Protein AF-A0A2N2F3F1-F1 (afdb_monomer_lite)

Sequence (147 aa):
MDKEDNILNNPNKFVLVVGKEEILEAYSELFDVVNVDILPFYIEKLHDNTVRAHRLVITPSGIVAIASEDKDVIWEMNFETEEGIHLLEESNRLSAQTESRDIHDLIPVIETEQQTYYLRLLPYFDQRASAVLIDILDQKYAAYNLE

pLDDT: mean 84.29, std 16.0, range [40.09, 98.12]

Secondary structure (DSSP, 8-state):
--TT--GGG-GGGG-----HHHHHHHHGGGEEEEEETTEEEEEEPP-TT--TT-EEEE-SS-EEEEEESSHHHHHH--TTSHHHHHHHHHHHHHHHTGGG--TT--S-EEE-SS-EEEEEEE-TT-HHHHHHHHHHHHHHHHHHTT-

Organism: NCBI:txid2013761

Foldseek 3Di:
DDPPPDCVVCVVVVQQQADPVRCCVVQVVQWDWDDDPNWIKTWGADDPLDPLQFTWIQGPFFIKTKGWPPSVCSNVDDLVDPVNVVVRVVLNVVSNVVVDDDPVCQWDWDDDPVTIMTIHTQGGRDRVSSVVVVVVSVVVVVSRVVD

Radius of gyration: 16.54 Å; chains: 1; bounding box: 41×34×51 Å

Structure (mmCIF, N/CA/C/O backbone):
data_AF-A0A2N2F3F1-F1
#
_entry.id   AF-A0A2N2F3F1-F1
#
loop_
_atom_site.group_PDB
_atom_site.id
_atom_site.type_symbol
_atom_site.label_atom_id
_atom_site.label_alt_id
_atom_site.label_comp_id
_atom_site.label_asym_id
_atom_site.label_entity_id
_atom_site.label_seq_id
_atom_site.pdbx_PDB_ins_code
_atom_site.Cartn_x
_atom_site.Cartn_y
_atom_site.Cartn_z
_atom_site.occupancy
_atom_site.B_iso_or_equiv
_atom_site.auth_seq_id
_atom_site.auth_comp_id
_atom_site.auth_asym_id
_atom_site.auth_atom_id
_atom_site.pdbx_PDB_model_num
ATOM 1 N N . MET A 1 1 ? 15.518 -5.563 -35.583 1.00 43.97 1 MET A N 1
ATOM 2 C CA . MET A 1 1 ? 15.661 -6.150 -34.236 1.00 43.97 1 MET A CA 1
ATOM 3 C C . MET A 1 1 ? 17.152 -6.256 -33.993 1.00 43.97 1 MET A C 1
ATOM 5 O O . MET A 1 1 ? 17.776 -7.203 -34.461 1.00 43.97 1 MET A O 1
ATOM 9 N N . ASP A 1 2 ? 17.726 -5.193 -33.433 1.00 40.09 2 ASP A N 1
ATOM 10 C CA . ASP A 1 2 ? 19.171 -5.077 -33.257 1.00 40.09 2 ASP A CA 1
ATOM 11 C C . ASP A 1 2 ? 19.647 -5.990 -32.130 1.00 40.09 2 ASP A C 1
ATOM 13 O O . ASP A 1 2 ? 19.040 -6.089 -31.065 1.00 40.09 2 ASP A O 1
ATOM 17 N N . LYS A 1 3 ? 20.728 -6.711 -32.418 1.00 46.41 3 LYS A N 1
ATOM 18 C CA . LYS A 1 3 ? 21.323 -7.772 -31.599 1.00 46.41 3 LYS A CA 1
ATOM 19 C C . LYS A 1 3 ? 22.211 -7.234 -30.463 1.00 46.41 3 LYS A C 1
ATOM 21 O O . LYS A 1 3 ? 23.213 -7.867 -30.147 1.00 46.41 3 LYS A O 1
ATOM 26 N N . GLU A 1 4 ? 21.875 -6.099 -29.850 1.00 42.72 4 GLU A N 1
ATOM 27 C CA . GLU A 1 4 ? 22.735 -5.490 -28.815 1.00 42.72 4 GLU A CA 1
ATOM 28 C C . GLU A 1 4 ? 22.101 -5.286 -27.433 1.00 42.72 4 GLU A C 1
ATOM 30 O O . GLU A 1 4 ? 22.827 -4.975 -26.494 1.00 42.72 4 GLU A O 1
ATOM 35 N N . ASP A 1 5 ? 20.821 -5.602 -27.232 1.00 43.28 5 ASP A N 1
ATOM 36 C CA . ASP A 1 5 ? 20.215 -5.625 -25.889 1.00 43.28 5 ASP A CA 1
ATOM 37 C C . ASP A 1 5 ? 20.210 -7.050 -25.309 1.00 43.28 5 ASP A C 1
ATOM 39 O O . ASP A 1 5 ? 19.173 -7.673 -25.086 1.00 43.28 5 ASP A O 1
ATOM 43 N N . ASN A 1 6 ? 21.404 -7.611 -25.103 1.00 50.81 6 ASN A N 1
ATOM 44 C CA . ASN A 1 6 ? 21.563 -8.907 -24.443 1.00 50.81 6 ASN A CA 1
ATOM 45 C C . ASN A 1 6 ? 21.737 -8.691 -22.929 1.00 50.81 6 ASN A C 1
ATOM 47 O O . ASN A 1 6 ? 22.560 -7.874 -22.523 1.00 50.81 6 ASN A O 1
ATOM 51 N N . ILE A 1 7 ? 21.007 -9.444 -22.097 1.00 51.03 7 ILE A N 1
ATOM 52 C CA . ILE A 1 7 ? 20.988 -9.337 -20.615 1.00 51.03 7 ILE A CA 1
ATOM 53 C C . ILE A 1 7 ? 22.400 -9.363 -19.999 1.00 51.03 7 ILE A C 1
ATOM 55 O O . ILE A 1 7 ? 22.663 -8.738 -18.974 1.00 51.03 7 ILE A O 1
ATOM 59 N N . LEU A 1 8 ? 23.338 -10.029 -20.674 1.00 52.78 8 LEU A N 1
ATOM 60 C CA . LEU A 1 8 ? 24.747 -10.131 -20.292 1.00 52.78 8 LEU A CA 1
ATOM 61 C C . LEU A 1 8 ? 25.525 -8.805 -20.376 1.00 52.78 8 LEU A C 1
ATOM 63 O O . LEU A 1 8 ? 26.527 -8.656 -19.684 1.00 52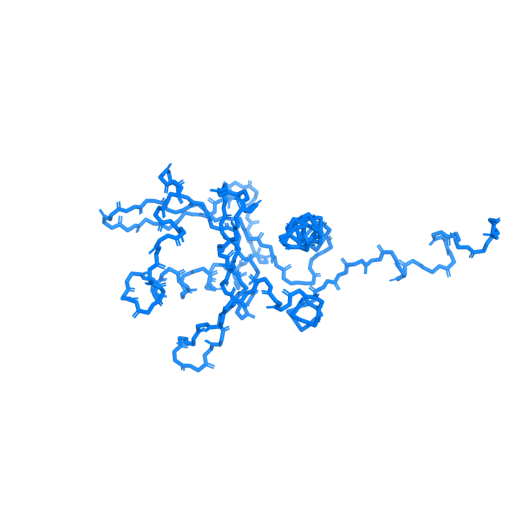.78 8 LEU A O 1
ATOM 67 N N . ASN A 1 9 ? 25.084 -7.852 -21.202 1.00 51.31 9 ASN A N 1
ATOM 68 C CA . ASN A 1 9 ? 25.820 -6.614 -21.476 1.00 51.31 9 ASN A CA 1
ATOM 69 C C . ASN A 1 9 ? 25.423 -5.454 -20.556 1.00 51.31 9 ASN A C 1
ATOM 71 O O . ASN A 1 9 ? 26.147 -4.464 -20.481 1.00 51.31 9 ASN A O 1
ATOM 75 N N . ASN A 1 10 ? 24.283 -5.552 -19.867 1.00 42.12 10 ASN A N 1
ATOM 76 C CA . ASN A 1 10 ? 23.843 -4.521 -18.933 1.00 42.12 10 ASN A CA 1
ATOM 77 C C . ASN A 1 10 ? 22.928 -5.117 -17.848 1.00 42.12 10 ASN A C 1
ATOM 79 O O . ASN A 1 10 ? 21.722 -4.871 -17.863 1.00 42.12 10 ASN A O 1
ATOM 83 N N . PRO A 1 11 ? 23.467 -5.926 -16.917 1.00 48.97 11 PRO A N 1
ATOM 84 C CA . PRO A 1 11 ? 22.656 -6.615 -15.910 1.00 48.97 11 PRO A CA 1
ATOM 85 C C . PRO A 1 11 ? 21.832 -5.640 -15.053 1.00 48.97 11 PRO A C 1
ATOM 87 O O . PRO A 1 11 ? 20.709 -5.960 -14.683 1.00 48.97 11 PRO A O 1
ATOM 90 N N . ASN A 1 12 ? 22.322 -4.412 -14.841 1.00 46.97 12 ASN A N 1
ATOM 91 C CA . ASN A 1 12 ? 21.617 -3.361 -14.100 1.00 46.97 12 ASN A CA 1
ATOM 92 C C . ASN A 1 12 ? 20.401 -2.782 -14.848 1.00 46.97 12 ASN A C 1
ATOM 94 O O . ASN A 1 12 ? 19.518 -2.226 -14.209 1.00 46.97 12 ASN A O 1
ATOM 98 N N . LYS A 1 13 ? 20.309 -2.942 -16.178 1.00 44.12 13 LYS A N 1
ATOM 99 C CA . LYS A 1 13 ? 19.124 -2.557 -16.973 1.00 44.12 13 LYS A CA 1
ATOM 100 C C . LYS A 1 13 ? 17.922 -3.481 -16.703 1.00 44.12 13 LYS A C 1
ATOM 102 O O . LYS A 1 13 ? 16.801 -3.131 -17.044 1.00 44.12 13 LYS A O 1
ATOM 107 N N . PHE A 1 14 ? 18.153 -4.649 -16.093 1.00 49.91 14 PHE A N 1
ATOM 108 C CA . PHE A 1 14 ? 17.137 -5.677 -15.823 1.00 49.91 14 PHE A CA 1
ATOM 109 C C . PHE A 1 14 ? 16.878 -5.905 -14.326 1.00 49.91 14 PHE A C 1
ATOM 111 O O . PHE A 1 14 ? 16.084 -6.771 -13.962 1.00 49.91 14 PHE A O 1
ATOM 118 N N . VAL A 1 15 ? 17.537 -5.144 -13.449 1.00 54.09 15 VAL A N 1
ATOM 119 C CA . VAL A 1 15 ? 17.302 -5.174 -12.003 1.00 54.09 15 VAL A CA 1
ATOM 120 C C . VAL A 1 15 ? 16.397 -3.989 -11.666 1.00 54.09 15 VAL A C 1
ATOM 122 O O . VAL A 1 15 ? 16.869 -2.914 -11.313 1.00 54.09 15 VAL A O 1
ATOM 125 N N . LEU A 1 16 ? 15.083 -4.182 -11.829 1.00 66.19 16 LEU A N 1
ATOM 126 C CA . LEU A 1 16 ? 14.069 -3.261 -11.309 1.00 66.19 16 LEU A CA 1
ATOM 127 C C . LEU A 1 16 ? 14.032 -3.436 -9.793 1.00 66.19 16 LEU A C 1
ATOM 129 O O . LEU A 1 16 ? 13.338 -4.296 -9.267 1.00 66.19 16 LEU A O 1
ATOM 133 N N . VAL A 1 17 ? 14.880 -2.680 -9.112 1.00 73.62 17 VAL A N 1
ATOM 134 C CA . VAL A 1 17 ? 14.894 -2.530 -7.662 1.00 73.62 17 VAL A CA 1
ATOM 135 C C . VAL A 1 17 ? 14.432 -1.104 -7.423 1.00 73.62 17 VAL A C 1
ATOM 137 O O . VAL A 1 17 ? 15.154 -0.171 -7.763 1.00 73.62 17 VAL A O 1
ATOM 140 N N . VAL A 1 18 ? 13.201 -0.944 -6.939 1.00 80.75 18 VAL A N 1
ATOM 141 C CA . VAL A 1 18 ? 12.541 0.366 -6.873 1.00 80.75 18 VAL A CA 1
ATOM 142 C C . VAL A 1 18 ? 12.388 0.844 -5.435 1.00 80.75 18 VAL A C 1
ATOM 144 O O . VAL A 1 18 ? 12.061 0.069 -4.528 1.00 80.75 18 VAL A O 1
ATOM 147 N N . GLY A 1 19 ? 12.661 2.129 -5.237 1.00 89.31 19 GLY A N 1
ATOM 148 C CA . GLY A 1 19 ? 12.333 2.863 -4.031 1.00 89.31 19 GLY A CA 1
ATOM 149 C C . GLY A 1 19 ? 10.997 3.578 -4.175 1.00 89.31 19 GLY A C 1
ATOM 150 O O . GLY A 1 19 ? 10.328 3.532 -5.210 1.00 89.31 19 GLY A O 1
ATOM 151 N N . LYS A 1 20 ? 10.595 4.242 -3.095 1.00 93.88 20 LYS A N 1
ATOM 152 C CA . LYS A 1 20 ? 9.349 5.006 -3.026 1.00 93.88 20 LYS A CA 1
ATOM 153 C C . LYS A 1 20 ? 9.313 6.113 -4.076 1.00 93.88 20 LYS A C 1
ATOM 155 O O . LYS A 1 20 ? 8.291 6.314 -4.723 1.00 93.88 20 LYS A O 1
ATOM 160 N N . GLU A 1 21 ? 10.414 6.841 -4.216 1.00 93.44 21 GLU A N 1
ATOM 161 C CA . GLU A 1 21 ? 10.527 7.993 -5.101 1.00 93.44 21 GLU A CA 1
ATOM 162 C C . GLU A 1 21 ? 10.326 7.588 -6.567 1.00 93.44 21 GLU A C 1
ATOM 164 O O . GLU A 1 21 ? 9.523 8.218 -7.251 1.00 93.44 21 GLU A O 1
ATOM 169 N N . GLU A 1 22 ? 10.954 6.496 -7.020 1.00 92.19 22 GLU A N 1
ATOM 170 C CA . GLU A 1 22 ? 10.789 5.990 -8.389 1.00 92.19 22 GLU A CA 1
ATOM 171 C C . GLU A 1 22 ? 9.351 5.529 -8.668 1.00 92.19 22 GLU A C 1
ATOM 173 O O . GLU A 1 22 ? 8.820 5.734 -9.760 1.00 92.19 22 GLU A O 1
ATOM 178 N N . ILE A 1 23 ? 8.691 4.928 -7.675 1.00 93.38 23 ILE A N 1
ATOM 179 C CA . ILE A 1 23 ? 7.298 4.479 -7.800 1.00 93.38 23 ILE A CA 1
ATOM 180 C C . ILE A 1 23 ? 6.357 5.674 -7.926 1.00 93.38 23 ILE A C 1
ATOM 182 O O . ILE A 1 23 ? 5.469 5.675 -8.775 1.00 93.38 23 ILE A O 1
ATOM 186 N N . LEU A 1 24 ? 6.539 6.699 -7.095 1.00 95.12 24 LEU A N 1
ATOM 187 C CA . LEU A 1 24 ? 5.694 7.890 -7.134 1.00 95.12 24 LEU A CA 1
ATOM 188 C C . LEU A 1 24 ? 5.936 8.718 -8.400 1.00 95.12 24 LEU A C 1
ATOM 190 O O . LEU A 1 24 ? 4.988 9.285 -8.940 1.00 95.12 24 LEU A O 1
ATOM 194 N N . GLU A 1 25 ? 7.168 8.757 -8.909 1.00 93.62 25 GLU A N 1
ATOM 195 C CA . GLU A 1 25 ? 7.465 9.403 -10.191 1.00 93.62 25 GLU A CA 1
ATOM 196 C C . GLU A 1 25 ? 6.680 8.759 -11.344 1.00 93.62 25 GLU A C 1
ATOM 198 O O . GLU A 1 25 ? 6.127 9.475 -12.177 1.00 93.62 25 GLU A O 1
ATOM 203 N N . ALA A 1 26 ? 6.574 7.427 -11.364 1.00 91.94 26 ALA A N 1
ATOM 204 C CA . ALA A 1 26 ? 5.914 6.696 -12.444 1.00 91.94 26 ALA A CA 1
ATOM 205 C C . ALA A 1 26 ? 4.393 6.516 -12.263 1.00 91.94 26 ALA A C 1
ATOM 207 O O . ALA A 1 26 ? 3.670 6.487 -13.255 1.00 91.94 26 ALA A O 1
ATOM 208 N N . TYR A 1 27 ? 3.900 6.391 -11.026 1.00 94.81 27 TYR A N 1
ATOM 209 C CA . TYR A 1 27 ? 2.531 5.931 -10.745 1.00 94.81 27 TYR A CA 1
ATOM 210 C C . TYR A 1 27 ? 1.748 6.822 -9.768 1.00 94.81 27 TYR A C 1
ATOM 212 O O . TYR A 1 27 ? 0.704 6.400 -9.271 1.00 94.81 27 TYR A O 1
ATOM 220 N N . SER A 1 28 ? 2.214 8.040 -9.465 1.00 95.00 28 SER A N 1
ATOM 221 C CA . SER A 1 28 ? 1.560 8.939 -8.487 1.00 95.00 28 SER A CA 1
ATOM 222 C C . SER A 1 28 ? 0.067 9.171 -8.731 1.00 95.00 28 SER A C 1
ATOM 224 O O . SER A 1 28 ? -0.677 9.342 -7.770 1.00 95.00 28 SER A O 1
ATOM 226 N N . GLU A 1 29 ? -0.397 9.140 -9.981 1.00 94.62 29 GLU A N 1
ATOM 227 C CA . GLU A 1 29 ? -1.811 9.342 -10.328 1.00 94.62 29 GLU A CA 1
ATOM 228 C C . GLU A 1 29 ? -2.744 8.289 -9.710 1.00 94.62 29 GLU A C 1
ATOM 230 O O . GLU A 1 29 ? -3.906 8.593 -9.438 1.00 94.62 29 GLU A O 1
ATOM 235 N N . LEU A 1 30 ? -2.227 7.092 -9.412 1.00 95.38 30 LEU A N 1
ATOM 236 C CA . LEU A 1 30 ? -2.978 6.007 -8.775 1.00 95.38 30 LEU A CA 1
ATOM 237 C C . LEU A 1 30 ? -3.201 6.215 -7.275 1.00 95.38 30 LEU A C 1
ATOM 239 O O . LEU A 1 30 ? -3.9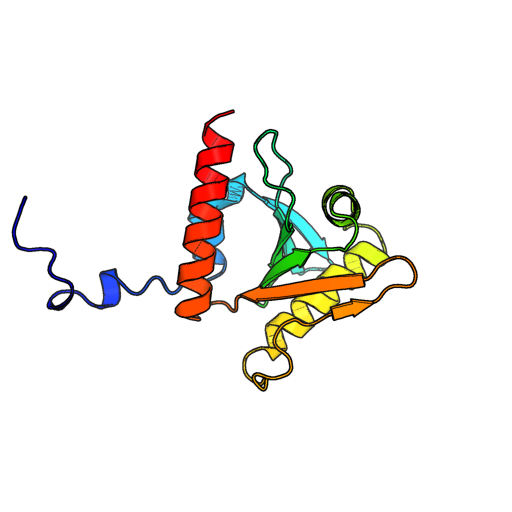08 5.416 -6.662 1.00 95.38 30 LEU A O 1
ATOM 243 N N . PHE A 1 31 ? -2.591 7.235 -6.661 1.00 96.94 31 PHE A N 1
ATOM 244 C CA . PHE A 1 31 ? -2.580 7.380 -5.209 1.00 96.94 31 PHE A CA 1
ATOM 245 C C . PHE A 1 31 ? -3.016 8.765 -4.732 1.00 96.94 31 PHE A C 1
ATOM 247 O O . PHE A 1 31 ? -2.642 9.794 -5.296 1.00 96.94 31 PHE A O 1
ATOM 254 N N . ASP A 1 32 ? -3.810 8.791 -3.665 1.00 96.62 32 ASP A N 1
ATOM 255 C CA . ASP A 1 32 ? -4.079 9.990 -2.872 1.00 96.62 32 ASP A CA 1
ATOM 256 C C . ASP A 1 32 ? -3.139 10.037 -1.666 1.00 96.62 32 ASP A C 1
ATOM 258 O O . ASP A 1 32 ? -2.725 9.004 -1.143 1.00 96.62 32 ASP A O 1
ATOM 262 N N . VAL A 1 33 ? -2.793 11.241 -1.213 1.00 97.19 33 VAL A N 1
ATOM 263 C CA . VAL A 1 33 ? -1.873 11.427 -0.085 1.00 97.19 33 VAL A CA 1
ATOM 264 C C . VAL A 1 33 ? -2.657 11.644 1.201 1.00 97.19 33 VAL A C 1
ATOM 266 O O . VAL A 1 33 ? -3.474 12.559 1.280 1.00 97.19 33 VAL A O 1
ATOM 269 N N . VAL A 1 34 ? -2.340 10.859 2.227 1.00 97.06 34 VAL A N 1
ATOM 270 C CA . VAL A 1 34 ? -2.802 11.046 3.607 1.00 97.06 34 VAL A CA 1
ATOM 271 C C . VAL A 1 34 ? -1.581 11.293 4.485 1.00 97.06 34 VAL A C 1
ATOM 273 O O . VAL A 1 34 ? -0.606 10.547 4.424 1.00 97.06 34 VAL A O 1
ATOM 276 N N . ASN A 1 35 ? -1.612 12.348 5.297 1.00 95.81 35 ASN A N 1
ATOM 277 C CA . ASN A 1 35 ? -0.531 12.641 6.236 1.00 95.81 35 ASN A CA 1
ATOM 278 C C . ASN A 1 35 ? -0.943 12.197 7.637 1.00 95.81 35 ASN A C 1
ATOM 280 O O . ASN A 1 35 ? -1.925 12.705 8.175 1.00 95.81 35 ASN A O 1
ATOM 284 N N . VAL A 1 36 ? -0.167 11.290 8.225 1.00 93.81 36 VAL A N 1
ATOM 285 C CA . VAL A 1 36 ? -0.268 10.935 9.645 1.00 93.81 36 VAL A CA 1
ATOM 286 C C . VAL A 1 36 ? 0.904 11.608 10.349 1.00 93.81 36 VAL A C 1
ATOM 288 O O . VAL A 1 36 ? 2.066 11.340 10.033 1.00 93.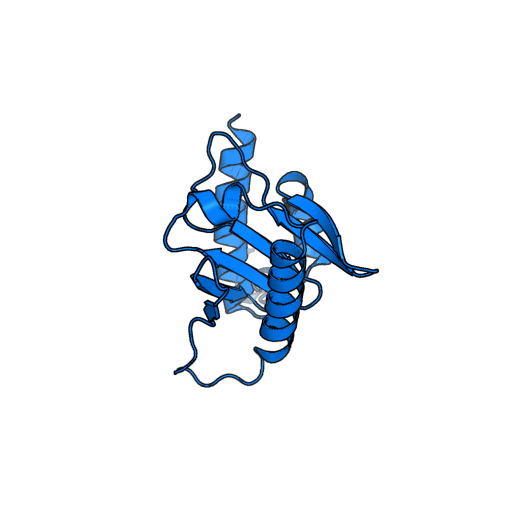81 36 VAL A O 1
ATOM 291 N N . ASP A 1 37 ? 0.599 12.550 11.240 1.00 89.75 37 ASP A N 1
ATOM 292 C CA . ASP A 1 37 ? 1.548 13.519 11.795 1.00 89.75 37 ASP A CA 1
ATOM 293 C C . ASP A 1 37 ? 2.337 14.274 10.707 1.00 89.75 37 ASP A C 1
ATOM 295 O O . ASP A 1 37 ? 1.839 15.221 10.098 1.00 89.75 37 ASP A O 1
ATOM 299 N N . ILE A 1 38 ? 3.586 13.862 10.465 1.00 89.12 38 ILE A N 1
ATOM 300 C CA . ILE A 1 38 ? 4.502 14.439 9.467 1.00 89.12 38 ILE A CA 1
ATOM 301 C C . ILE A 1 38 ? 4.886 13.440 8.370 1.00 89.12 38 ILE A C 1
ATOM 303 O O . ILE A 1 38 ? 5.707 13.757 7.507 1.00 89.12 38 ILE A O 1
ATOM 307 N N . LEU A 1 39 ? 4.357 12.217 8.433 1.00 94.69 39 LEU A N 1
ATOM 308 C CA . LEU A 1 39 ? 4.710 11.136 7.526 1.00 94.69 39 LEU A CA 1
ATOM 309 C C . LEU A 1 39 ? 3.638 10.999 6.437 1.00 94.69 39 LEU A C 1
ATOM 311 O O . LEU A 1 39 ? 2.472 10.760 6.760 1.00 94.69 39 LEU A O 1
ATOM 315 N N . PRO A 1 40 ? 4.013 11.125 5.151 1.00 96.62 40 PRO A N 1
ATOM 316 C CA . PRO A 1 40 ? 3.081 10.924 4.056 1.00 96.62 40 PRO A CA 1
ATOM 317 C C . PRO A 1 40 ? 2.888 9.432 3.776 1.00 96.62 40 PRO A C 1
ATOM 319 O O . PRO A 1 40 ? 3.854 8.671 3.655 1.00 96.62 40 PRO A O 1
ATOM 322 N N . PHE A 1 41 ? 1.629 9.054 3.606 1.00 98.12 41 PHE A N 1
ATOM 323 C CA . PHE A 1 41 ? 1.171 7.766 3.107 1.00 98.12 41 PHE A CA 1
ATOM 324 C C . PHE A 1 41 ? 0.453 7.989 1.781 1.00 98.12 41 PHE A C 1
ATOM 326 O O . PHE A 1 41 ? -0.286 8.963 1.637 1.00 98.12 41 PHE A O 1
ATOM 333 N N . TYR A 1 42 ? 0.655 7.091 0.818 1.00 98.06 42 TYR A N 1
ATOM 334 C CA . TYR A 1 42 ? -0.003 7.179 -0.485 1.00 98.06 42 TYR A CA 1
ATOM 335 C C . TYR A 1 42 ? -0.955 6.001 -0.638 1.00 98.06 42 TYR A C 1
ATOM 337 O O . TYR A 1 42 ? -0.534 4.843 -0.651 1.00 98.06 42 TYR A O 1
ATOM 345 N N . ILE A 1 43 ? -2.244 6.306 -0.690 1.00 97.44 43 ILE A N 1
ATOM 346 C CA . ILE A 1 43 ? -3.341 5.349 -0.638 1.00 97.44 43 ILE A CA 1
ATOM 347 C C . ILE A 1 43 ? -3.900 5.177 -2.040 1.00 97.44 43 ILE A C 1
ATOM 349 O O . ILE A 1 43 ? -4.249 6.161 -2.686 1.00 97.44 43 ILE A O 1
ATOM 353 N N . GLU A 1 44 ? -4.013 3.937 -2.505 1.00 96.56 44 GLU A N 1
ATOM 354 C CA . GLU A 1 44 ? -4.563 3.656 -3.828 1.00 96.56 44 GLU A CA 1
ATOM 355 C C . GLU A 1 44 ? -5.981 4.230 -3.978 1.00 96.56 44 GLU A C 1
ATOM 357 O O . GLU A 1 44 ? -6.835 4.075 -3.092 1.00 96.56 44 GLU A O 1
ATOM 362 N N . LYS A 1 45 ? -6.228 4.886 -5.112 1.00 93.88 45 LYS A N 1
ATOM 363 C CA . LYS A 1 45 ? -7.528 5.439 -5.484 1.00 93.88 45 LYS A CA 1
ATOM 364 C C . LYS A 1 45 ? -8.447 4.353 -6.021 1.00 93.88 45 LYS A C 1
ATOM 366 O O . LYS A 1 45 ? -8.023 3.364 -6.618 1.00 93.88 45 LYS A O 1
ATOM 371 N N . LEU A 1 46 ? -9.740 4.550 -5.802 1.00 90.31 46 LEU A N 1
ATOM 372 C CA . LEU A 1 46 ? -10.762 3.696 -6.381 1.00 90.31 46 LEU A CA 1
ATOM 373 C C . LEU A 1 46 ? -11.134 4.220 -7.773 1.00 90.31 46 LEU A C 1
ATOM 375 O O . LEU A 1 46 ? -11.547 5.369 -7.905 1.00 90.31 46 LEU A O 1
ATOM 379 N N . HIS A 1 47 ? -11.021 3.350 -8.770 1.00 86.12 47 HIS A N 1
ATOM 380 C CA . HIS A 1 47 ? -11.350 3.594 -10.171 1.00 86.12 47 HIS A CA 1
ATOM 381 C C . HIS A 1 47 ? -12.418 2.585 -10.634 1.00 86.12 47 HIS A C 1
ATOM 383 O O . HIS A 1 47 ? -12.637 1.555 -9.978 1.00 86.12 47 HIS A O 1
ATOM 389 N N . ASP A 1 48 ? -13.102 2.858 -11.744 1.00 82.31 48 ASP A N 1
ATOM 390 C CA . ASP A 1 48 ? -14.194 2.018 -12.259 1.00 82.31 48 ASP A CA 1
ATOM 391 C C . ASP A 1 48 ? -13.686 0.618 -12.638 1.00 82.31 48 ASP A C 1
ATOM 393 O O . ASP A 1 48 ? -14.365 -0.387 -12.407 1.00 82.31 48 ASP A O 1
ATOM 397 N N . ASN A 1 49 ? -12.449 0.538 -13.138 1.00 81.69 49 ASN A N 1
ATOM 398 C CA . ASN A 1 49 ? -11.797 -0.720 -13.516 1.00 81.69 49 ASN A CA 1
ATOM 399 C C . ASN A 1 49 ? -10.941 -1.349 -12.396 1.00 81.69 49 ASN A C 1
ATOM 401 O O . ASN A 1 49 ? -10.204 -2.310 -12.639 1.00 81.69 49 ASN A O 1
ATOM 405 N N . THR A 1 50 ? -11.018 -0.845 -11.160 1.00 81.06 50 THR A N 1
ATOM 406 C CA . THR A 1 50 ? -10.205 -1.354 -10.047 1.00 81.06 50 THR A CA 1
ATOM 407 C C . THR A 1 50 ? -10.619 -2.766 -9.625 1.00 81.06 50 THR A C 1
ATOM 409 O O . THR A 1 50 ? -11.736 -3.014 -9.161 1.00 81.06 50 THR A O 1
ATOM 412 N N . VAL A 1 51 ? -9.668 -3.704 -9.662 1.00 81.81 51 VAL A N 1
ATOM 413 C CA . VAL A 1 51 ? -9.827 -5.022 -9.031 1.00 81.81 51 VAL A CA 1
ATOM 414 C C . VAL A 1 51 ? -9.705 -4.877 -7.512 1.00 81.81 51 VAL A C 1
ATOM 416 O O . VAL A 1 51 ? -8.610 -4.758 -6.966 1.00 81.81 51 VAL A O 1
ATOM 419 N N . ARG A 1 52 ? -10.844 -4.939 -6.817 1.00 84.56 52 ARG A N 1
ATOM 420 C CA . ARG A 1 52 ? -10.967 -4.702 -5.366 1.00 84.56 52 ARG A CA 1
ATOM 421 C C . ARG A 1 52 ? -10.485 -5.848 -4.461 1.00 84.56 52 ARG A C 1
ATOM 423 O O . ARG A 1 52 ? -11.034 -6.045 -3.386 1.00 84.56 52 ARG A O 1
ATOM 430 N N . ALA A 1 53 ? -9.492 -6.632 -4.876 1.00 86.00 53 ALA A N 1
ATOM 431 C CA . ALA A 1 53 ? -8.996 -7.758 -4.070 1.00 86.00 53 ALA A CA 1
ATOM 432 C C . ALA A 1 53 ? -8.130 -7.309 -2.878 1.00 86.00 53 ALA A C 1
ATOM 434 O O . ALA A 1 53 ? -8.106 -7.963 -1.842 1.00 86.00 53 ALA A O 1
ATOM 435 N N . HIS A 1 54 ? -7.399 -6.212 -3.049 1.00 92.69 54 HIS A N 1
ATOM 436 C CA . HIS A 1 54 ? -6.569 -5.572 -2.036 1.00 92.69 54 HIS A CA 1
ATOM 437 C C . HIS A 1 54 ? -6.375 -4.111 -2.434 1.00 92.69 54 HIS A C 1
ATOM 439 O O . HIS A 1 54 ? -6.437 -3.793 -3.624 1.00 92.69 54 HIS A O 1
ATOM 445 N N . ARG A 1 55 ? -6.085 -3.257 -1.457 1.00 95.19 55 ARG A N 1
ATOM 446 C CA . ARG A 1 55 ? -5.737 -1.853 -1.670 1.00 95.19 55 ARG A CA 1
ATOM 447 C C . ARG A 1 55 ? -4.256 -1.648 -1.382 1.00 95.19 55 ARG A C 1
ATOM 449 O O . ARG A 1 55 ? -3.765 -2.103 -0.346 1.00 95.19 55 ARG A O 1
ATOM 456 N N . LEU A 1 56 ? -3.535 -1.012 -2.301 1.00 96.50 56 LEU A N 1
ATOM 457 C CA . LEU A 1 56 ? -2.133 -0.667 -2.085 1.00 96.50 56 LEU A CA 1
ATOM 458 C C . LEU A 1 56 ? -2.002 0.576 -1.202 1.00 96.50 56 LEU A C 1
ATOM 460 O O . LEU A 1 56 ? -2.696 1.577 -1.386 1.00 96.50 56 LEU A O 1
ATOM 464 N N . VAL A 1 57 ? -1.060 0.506 -0.268 1.00 97.50 57 VAL A N 1
ATOM 465 C CA . VAL A 1 57 ? -0.622 1.615 0.574 1.00 97.50 57 VAL A CA 1
ATOM 466 C C . VAL A 1 57 ? 0.894 1.717 0.481 1.00 97.50 57 VAL A C 1
ATOM 468 O O . VAL A 1 57 ? 1.617 0.788 0.841 1.00 97.50 57 VAL A O 1
ATOM 471 N N . ILE A 1 58 ? 1.380 2.862 0.015 1.00 97.50 58 ILE A N 1
ATOM 472 C CA . ILE A 1 58 ? 2.796 3.219 0.043 1.00 97.50 58 ILE A CA 1
ATOM 473 C C . ILE A 1 58 ? 3.068 3.892 1.385 1.00 97.50 58 ILE A C 1
ATOM 475 O O . ILE A 1 58 ? 2.647 5.028 1.620 1.00 97.50 58 ILE A O 1
ATOM 479 N N . THR A 1 59 ? 3.759 3.184 2.276 1.00 96.94 59 THR A N 1
ATOM 480 C CA . THR A 1 59 ? 4.187 3.708 3.575 1.00 96.94 59 THR A CA 1
ATOM 481 C C . THR A 1 59 ? 5.603 4.291 3.474 1.00 96.94 59 THR A C 1
ATOM 483 O O . THR A 1 59 ? 6.334 4.027 2.510 1.00 96.94 59 THR A O 1
ATOM 486 N N . PRO A 1 60 ? 6.056 5.057 4.480 1.00 95.88 60 PRO A N 1
ATOM 487 C CA . PRO A 1 60 ? 7.449 5.492 4.560 1.00 95.88 60 PRO A CA 1
ATOM 488 C C . PRO A 1 60 ? 8.485 4.357 4.504 1.00 95.88 60 PRO A C 1
ATOM 490 O O . PRO A 1 60 ? 9.568 4.563 3.962 1.00 95.88 60 PRO A O 1
ATOM 493 N N . SER A 1 61 ? 8.169 3.183 5.057 1.00 93.81 61 SER A N 1
ATOM 494 C CA . SER A 1 61 ? 9.102 2.057 5.218 1.00 93.81 61 SER A CA 1
ATOM 495 C C . SER A 1 61 ? 8.917 0.906 4.226 1.00 93.81 61 SER A C 1
ATOM 497 O O . SER A 1 61 ? 9.770 0.025 4.163 1.00 93.81 61 SER A O 1
ATOM 499 N N . GLY A 1 62 ? 7.835 0.883 3.456 1.00 92.69 62 GLY A N 1
ATOM 500 C CA . GLY A 1 62 ? 7.603 -0.134 2.436 1.00 92.69 62 GLY A CA 1
ATOM 501 C C . GLY A 1 62 ? 6.231 0.016 1.805 1.00 92.69 62 GLY A C 1
ATOM 502 O O . GLY A 1 62 ? 5.490 0.949 2.105 1.00 92.69 62 GLY A O 1
ATOM 503 N N . ILE A 1 63 ? 5.884 -0.916 0.930 1.00 93.69 63 ILE A N 1
ATOM 504 C CA . ILE A 1 63 ? 4.550 -0.969 0.339 1.00 93.69 63 ILE A CA 1
ATOM 505 C C . ILE A 1 63 ? 3.787 -2.124 0.950 1.00 93.69 63 ILE A C 1
ATOM 507 O O . ILE A 1 63 ? 4.332 -3.201 1.184 1.00 93.69 63 ILE A O 1
ATOM 511 N N . VAL A 1 64 ? 2.507 -1.895 1.204 1.00 95.12 64 VAL A N 1
ATOM 512 C CA . VAL A 1 64 ? 1.614 -2.887 1.780 1.00 95.12 64 VAL A CA 1
ATOM 513 C C . VAL A 1 64 ? 0.414 -3.044 0.867 1.00 95.12 64 VAL A C 1
ATOM 515 O O . VAL A 1 64 ? -0.279 -2.076 0.570 1.00 95.12 64 VAL A O 1
ATOM 518 N N . ALA A 1 65 ? 0.152 -4.272 0.429 1.00 94.75 65 ALA A N 1
ATOM 519 C CA . ALA A 1 65 ? -1.158 -4.623 -0.101 1.00 94.75 65 ALA A CA 1
ATOM 520 C C . ALA A 1 65 ? -2.026 -5.096 1.065 1.00 94.75 65 ALA A C 1
ATOM 522 O O . ALA A 1 65 ? -1.697 -6.097 1.708 1.00 94.75 65 ALA A O 1
ATOM 523 N N . ILE A 1 66 ? -3.102 -4.364 1.342 1.00 95.19 66 ILE A N 1
ATOM 524 C CA . ILE A 1 66 ? -4.017 -4.642 2.449 1.00 95.19 66 ILE A CA 1
ATOM 525 C C . ILE A 1 66 ? -5.281 -5.285 1.888 1.00 95.19 66 ILE A C 1
ATOM 527 O O . ILE A 1 66 ? -5.912 -4.746 0.978 1.00 95.19 66 ILE A O 1
ATOM 531 N N . ALA A 1 67 ? -5.649 -6.435 2.438 1.00 94.31 67 ALA A N 1
ATOM 532 C CA . ALA A 1 67 ? -6.910 -7.107 2.166 1.00 94.31 67 ALA A CA 1
ATOM 533 C C . ALA A 1 67 ? -7.703 -7.288 3.464 1.00 94.31 67 ALA A C 1
ATOM 535 O O . ALA A 1 67 ? -7.137 -7.330 4.553 1.00 94.31 67 ALA A O 1
ATOM 536 N N . SER A 1 68 ? -9.011 -7.436 3.336 1.00 92.69 68 SER A N 1
ATOM 537 C CA . SER A 1 68 ? -9.948 -7.731 4.421 1.00 92.69 68 SER A CA 1
ATOM 538 C C . SER A 1 68 ? -10.883 -8.858 3.980 1.00 92.69 68 SER A C 1
ATOM 540 O O . SER A 1 68 ? -10.977 -9.156 2.787 1.00 92.69 68 SER A O 1
ATOM 542 N N . GLU A 1 69 ? -11.556 -9.509 4.932 1.00 87.88 69 GLU A N 1
ATOM 543 C CA . GLU A 1 69 ? -12.549 -10.547 4.612 1.00 87.88 69 GLU A CA 1
ATOM 544 C C . GLU A 1 69 ? -13.716 -9.966 3.803 1.00 87.88 69 GLU A C 1
ATOM 546 O O . GLU A 1 69 ? -14.111 -10.530 2.780 1.00 87.88 69 GLU A O 1
ATOM 551 N N . ASP A 1 70 ? -14.219 -8.805 4.229 1.00 88.69 70 ASP A N 1
ATOM 552 C CA . ASP A 1 70 ? -15.100 -7.974 3.423 1.00 88.69 70 ASP A CA 1
ATOM 553 C C . ASP A 1 70 ? -14.260 -6.960 2.647 1.00 88.69 70 ASP A C 1
ATOM 555 O O . ASP A 1 70 ? -13.684 -6.031 3.217 1.00 88.69 70 ASP A O 1
ATOM 559 N N . LYS A 1 71 ? -14.179 -7.152 1.329 1.00 84.19 71 LYS A N 1
ATOM 560 C CA . LYS A 1 71 ? -13.384 -6.310 0.435 1.00 84.19 71 LYS A CA 1
ATOM 561 C C . LYS A 1 71 ? -13.777 -4.837 0.515 1.00 84.19 71 LYS A C 1
ATOM 563 O O . LYS A 1 71 ? -12.902 -3.997 0.359 1.00 84.19 71 LYS A O 1
ATOM 568 N N . ASP A 1 72 ? -15.052 -4.506 0.720 1.00 89.12 72 ASP A N 1
ATOM 569 C CA . ASP A 1 72 ? -15.496 -3.116 0.603 1.00 89.12 72 ASP A CA 1
ATOM 570 C C . ASP A 1 72 ? -15.020 -2.289 1.809 1.00 89.12 72 ASP A C 1
ATOM 572 O O . ASP A 1 72 ? -14.734 -1.104 1.654 1.00 89.12 72 ASP A O 1
ATOM 576 N N . VAL A 1 73 ? -14.743 -2.936 2.950 1.00 90.56 73 VAL A N 1
ATOM 577 C CA . VAL A 1 73 ? -14.196 -2.291 4.156 1.00 90.56 73 VAL A CA 1
ATOM 578 C C . VAL A 1 73 ? -12.909 -1.517 3.868 1.00 90.56 73 VAL A C 1
ATOM 580 O O . VAL A 1 73 ? -12.807 -0.354 4.246 1.00 90.56 73 VAL A O 1
ATOM 583 N N . ILE A 1 74 ? -11.929 -2.102 3.166 1.00 92.00 74 ILE A N 1
ATOM 584 C CA . ILE A 1 74 ? -10.654 -1.405 2.909 1.00 92.00 74 ILE A CA 1
ATOM 585 C C . ILE A 1 74 ? -10.781 -0.291 1.854 1.00 92.00 74 ILE A C 1
ATOM 587 O O . ILE A 1 74 ? -10.020 0.683 1.859 1.00 92.00 74 ILE A O 1
ATOM 591 N N . TRP A 1 75 ? -11.745 -0.406 0.938 1.00 93.19 75 TRP A N 1
ATOM 592 C CA . TRP A 1 75 ? -11.980 0.598 -0.105 1.00 93.19 75 TRP A CA 1
ATOM 593 C C . TRP A 1 75 ? -12.803 1.783 0.397 1.00 93.19 75 TRP A C 1
ATOM 595 O O . TRP A 1 75 ? -12.568 2.906 -0.043 1.00 93.19 75 TRP A O 1
ATOM 605 N N . GLU A 1 76 ? -13.709 1.548 1.342 1.00 92.12 76 GLU A N 1
ATOM 606 C CA . GLU A 1 76 ? -14.552 2.570 1.971 1.00 92.12 76 GLU A CA 1
ATOM 607 C C . GLU A 1 76 ? -13.929 3.153 3.250 1.00 92.12 76 GLU A C 1
ATOM 609 O O . GLU A 1 76 ? -14.441 4.130 3.799 1.00 92.12 76 GLU A O 1
ATOM 614 N N . MET A 1 77 ? -12.806 2.592 3.713 1.00 91.75 77 MET A N 1
ATOM 615 C CA . MET A 1 77 ? -12.102 3.064 4.900 1.00 91.75 77 MET A CA 1
ATOM 616 C C . MET A 1 77 ? -11.704 4.538 4.788 1.00 91.75 77 MET A C 1
ATOM 618 O O . MET A 1 77 ? -11.041 4.963 3.837 1.00 91.75 77 MET A O 1
ATOM 622 N N . ASN A 1 78 ? -12.032 5.295 5.836 1.00 93.00 78 ASN A N 1
ATOM 623 C CA . ASN A 1 78 ? -11.518 6.639 6.040 1.00 93.00 78 ASN A CA 1
ATOM 624 C C . ASN A 1 78 ? -10.212 6.598 6.854 1.00 93.00 78 ASN A C 1
ATOM 626 O O . ASN A 1 78 ? -10.227 6.387 8.070 1.00 93.00 78 ASN A O 1
ATOM 630 N N . PHE A 1 79 ? -9.094 6.867 6.180 1.00 93.94 79 PHE A N 1
ATOM 631 C CA . PHE A 1 79 ? -7.749 6.880 6.761 1.00 93.94 79 PHE A CA 1
ATOM 632 C C . PHE A 1 79 ? -7.436 8.081 7.668 1.00 93.94 79 PHE A C 1
ATOM 634 O O . PHE A 1 79 ? -6.353 8.141 8.237 1.00 93.94 79 PHE A O 1
ATOM 641 N N . GLU A 1 80 ? -8.376 9.012 7.843 1.00 92.00 80 GLU A N 1
ATOM 642 C CA . GLU A 1 80 ? -8.265 10.120 8.803 1.00 92.00 80 GLU A CA 1
ATOM 643 C C . GLU A 1 80 ? -8.916 9.799 10.164 1.00 92.00 80 GLU A C 1
ATOM 645 O O . GLU A 1 80 ? -8.882 10.613 11.087 1.00 92.00 80 GLU A O 1
ATOM 650 N N . THR A 1 81 ? -9.540 8.625 10.300 1.00 93.50 81 THR A N 1
ATOM 651 C CA . THR A 1 81 ? -10.113 8.147 11.569 1.00 93.50 81 THR A CA 1
ATOM 652 C C . THR A 1 81 ? -9.062 7.456 12.434 1.00 93.50 81 THR A C 1
ATOM 654 O O . THR A 1 81 ? -8.017 7.055 11.935 1.00 93.50 81 THR A O 1
ATOM 657 N N . GLU A 1 82 ? -9.348 7.262 13.725 1.00 92.69 82 GLU A N 1
ATOM 658 C CA . GLU A 1 82 ? -8.449 6.550 14.647 1.00 92.69 82 GLU A CA 1
ATOM 659 C C . GLU A 1 82 ? -8.105 5.134 14.154 1.00 92.69 82 GLU A C 1
ATOM 661 O O . GLU A 1 82 ? -6.935 4.763 14.145 1.00 92.69 82 GLU A O 1
ATOM 666 N N . GLU A 1 83 ? -9.093 4.377 13.662 1.00 91.56 83 GLU A N 1
ATOM 667 C CA . GLU A 1 83 ? -8.863 3.041 13.094 1.00 91.56 83 GLU A CA 1
ATOM 668 C C . GLU A 1 83 ? -7.982 3.106 11.840 1.00 91.56 83 GLU A C 1
ATOM 670 O O . GLU A 1 83 ? -7.013 2.356 11.717 1.00 91.56 83 GLU A O 1
ATOM 675 N N . GLY A 1 84 ? -8.289 4.025 10.920 1.00 94.06 84 GLY A N 1
ATOM 676 C CA . GLY A 1 84 ? -7.528 4.191 9.686 1.00 94.06 84 GLY A CA 1
ATOM 677 C C . GLY A 1 84 ? -6.079 4.616 9.938 1.00 94.06 84 GLY A C 1
ATOM 678 O O . GLY A 1 84 ? -5.159 4.048 9.351 1.00 94.06 84 GLY A O 1
ATOM 679 N N . ILE A 1 85 ? -5.866 5.560 10.856 1.00 95.56 85 ILE A N 1
ATOM 680 C CA . ILE A 1 85 ? -4.534 6.000 11.288 1.00 95.56 85 ILE A CA 1
ATOM 681 C C . ILE A 1 85 ? -3.774 4.833 11.921 1.00 95.56 85 ILE A C 1
ATOM 683 O O . ILE A 1 85 ? -2.644 4.558 11.517 1.00 95.56 85 ILE A O 1
ATOM 687 N N . HIS A 1 86 ? -4.406 4.101 12.843 1.00 94.19 86 HIS A N 1
ATOM 688 C CA . HIS A 1 86 ? -3.792 2.945 13.488 1.00 94.19 86 HIS A CA 1
ATOM 689 C C . HIS A 1 86 ? -3.356 1.886 12.466 1.00 94.19 86 HIS A C 1
ATOM 691 O O . HIS A 1 86 ? -2.235 1.375 12.534 1.00 94.19 86 HIS A O 1
ATOM 697 N N . LEU A 1 87 ? -4.200 1.601 11.468 1.00 95.31 87 LEU A N 1
ATOM 698 C CA . LEU A 1 87 ? -3.866 0.671 10.392 1.00 95.31 87 LEU A CA 1
ATOM 699 C C . LEU A 1 87 ? -2.640 1.137 9.589 1.00 95.31 87 LEU A C 1
ATOM 701 O O . LEU A 1 87 ? -1.784 0.310 9.260 1.00 95.31 87 LEU A O 1
ATOM 705 N N . LEU A 1 88 ? -2.526 2.434 9.279 1.00 96.62 88 LEU A N 1
ATOM 706 C CA . LEU A 1 88 ? -1.373 2.994 8.560 1.00 96.62 88 LEU A CA 1
ATOM 707 C C . LEU A 1 88 ? -0.084 2.916 9.384 1.00 96.62 88 LEU A C 1
ATOM 709 O O . LEU A 1 88 ? 0.956 2.495 8.865 1.00 96.62 88 LEU A O 1
ATOM 713 N N . GLU A 1 89 ? -0.147 3.280 10.663 1.00 95.94 89 GLU A N 1
ATOM 714 C CA . GLU A 1 89 ? 0.994 3.219 11.577 1.00 95.94 89 GLU A CA 1
ATOM 715 C C . GLU A 1 89 ? 1.505 1.786 11.742 1.00 95.94 89 GLU A C 1
ATOM 717 O O . GLU A 1 89 ? 2.702 1.529 11.570 1.00 95.94 89 GLU A O 1
ATOM 722 N N . GLU A 1 90 ? 0.602 0.835 11.990 1.00 95.25 90 GLU A N 1
ATOM 723 C CA . GLU A 1 90 ? 0.957 -0.575 12.126 1.00 95.25 90 GLU A CA 1
ATOM 724 C C . GLU A 1 90 ? 1.475 -1.157 10.809 1.00 95.25 90 GLU A C 1
ATOM 726 O O . GLU A 1 90 ? 2.492 -1.851 10.802 1.00 95.25 90 GLU A O 1
ATOM 731 N N . SER A 1 91 ? 0.869 -0.808 9.671 1.00 94.69 91 SER A N 1
ATOM 732 C CA . SER A 1 91 ? 1.368 -1.206 8.346 1.00 94.69 91 SER A CA 1
ATOM 733 C C . SER A 1 91 ? 2.797 -0.710 8.103 1.00 94.69 91 SER A C 1
ATOM 735 O O . SER A 1 91 ? 3.650 -1.462 7.615 1.00 94.69 91 SER A O 1
ATOM 737 N N . ASN A 1 92 ? 3.098 0.535 8.487 1.00 95.44 92 ASN A N 1
ATOM 738 C CA . ASN A 1 92 ? 4.444 1.091 8.382 1.00 95.44 92 ASN A CA 1
ATOM 739 C C . ASN A 1 92 ? 5.429 0.387 9.322 1.00 95.44 92 ASN A C 1
ATOM 741 O O . ASN A 1 92 ? 6.523 0.001 8.902 1.00 95.44 92 ASN A O 1
ATOM 745 N N . ARG A 1 93 ? 5.027 0.176 10.581 1.00 93.81 93 ARG A N 1
ATOM 746 C CA . ARG A 1 93 ? 5.826 -0.517 11.596 1.00 93.81 93 ARG A CA 1
ATOM 747 C C . ARG A 1 93 ? 6.168 -1.940 11.158 1.00 93.81 93 ARG A C 1
ATOM 749 O O . ARG A 1 93 ? 7.314 -2.361 11.294 1.00 93.81 93 ARG A O 1
ATOM 756 N N . LEU A 1 94 ? 5.193 -2.679 10.628 1.00 92.12 94 LEU A N 1
ATOM 757 C CA . LEU A 1 94 ? 5.389 -4.040 10.131 1.00 92.12 94 LEU A CA 1
ATOM 758 C C . LEU A 1 94 ? 6.313 -4.049 8.909 1.00 92.12 94 LEU A C 1
ATOM 760 O O . LEU A 1 94 ? 7.239 -4.859 8.875 1.00 92.12 94 LEU A O 1
ATOM 764 N N . SER A 1 95 ? 6.124 -3.117 7.968 1.00 90.25 95 SER A N 1
ATOM 765 C CA . SER A 1 95 ? 6.994 -2.967 6.792 1.00 90.25 95 SER A CA 1
ATOM 766 C C . SER A 1 95 ? 8.453 -2.741 7.188 1.00 90.25 95 SER A C 1
ATOM 768 O O . SER A 1 95 ? 9.328 -3.459 6.703 1.00 90.25 95 SER A O 1
ATOM 770 N N . ALA A 1 96 ? 8.708 -1.848 8.152 1.00 90.19 96 ALA A N 1
ATOM 771 C CA . ALA A 1 96 ? 10.047 -1.561 8.675 1.00 90.19 96 ALA A CA 1
ATOM 772 C C . ALA A 1 96 ? 10.741 -2.773 9.330 1.00 90.19 96 ALA A C 1
ATOM 774 O O . ALA A 1 96 ? 11.961 -2.798 9.452 1.00 90.19 96 ALA A O 1
ATOM 775 N N . GLN A 1 97 ? 9.979 -3.779 9.768 1.00 86.31 97 GLN A N 1
ATOM 776 C CA . GLN A 1 97 ? 10.494 -4.978 10.440 1.00 86.31 97 GLN A CA 1
ATOM 777 C C . GLN A 1 97 ? 10.706 -6.171 9.492 1.00 86.31 97 GLN A C 1
ATOM 779 O O . GLN A 1 97 ? 11.116 -7.245 9.940 1.00 86.31 97 GLN A O 1
ATOM 784 N N . THR A 1 98 ? 10.397 -6.027 8.200 1.00 76.19 98 THR A N 1
ATOM 785 C CA . THR A 1 98 ? 10.340 -7.155 7.250 1.00 76.19 98 THR A CA 1
ATOM 786 C C . THR A 1 98 ? 11.702 -7.798 6.981 1.00 76.19 98 THR A C 1
ATOM 788 O O . THR A 1 98 ? 11.752 -8.987 6.685 1.00 76.19 98 THR A O 1
ATOM 791 N N . GLU A 1 99 ? 12.813 -7.077 7.171 1.00 63.72 99 GLU A N 1
ATOM 792 C CA . GLU A 1 99 ? 14.174 -7.606 6.959 1.00 63.72 99 GLU A CA 1
ATOM 793 C C . GLU A 1 99 ? 14.528 -8.812 7.861 1.00 63.72 99 GLU A C 1
ATOM 795 O O . GLU A 1 99 ? 15.520 -9.494 7.614 1.00 63.72 99 GLU A O 1
ATOM 800 N N . SER A 1 100 ? 13.720 -9.108 8.890 1.00 52.41 100 SER A N 1
ATOM 801 C CA . SER A 1 100 ? 14.029 -10.089 9.942 1.00 52.41 100 SER A CA 1
ATOM 802 C C . SER A 1 100 ? 13.071 -11.293 10.039 1.00 52.41 100 SER A C 1
ATOM 804 O O . SER A 1 100 ? 13.148 -12.026 11.029 1.00 52.41 100 SER A O 1
ATOM 806 N N . ARG A 1 101 ? 12.137 -11.514 9.100 1.00 53.75 101 ARG A N 1
ATOM 807 C CA . ARG A 1 101 ? 11.041 -12.484 9.324 1.00 53.75 101 ARG A CA 1
ATOM 808 C C . ARG A 1 101 ? 11.309 -13.895 8.800 1.00 53.75 101 ARG A C 1
ATOM 810 O O . ARG A 1 101 ? 11.768 -14.092 7.678 1.00 53.75 101 ARG A O 1
ATOM 817 N N . ASP A 1 102 ? 10.976 -14.866 9.648 1.00 52.16 102 ASP A N 1
ATOM 818 C CA . ASP A 1 102 ? 10.916 -16.292 9.343 1.00 52.16 102 ASP A CA 1
ATOM 819 C C . ASP A 1 102 ? 9.791 -16.563 8.322 1.00 52.16 102 ASP A C 1
ATOM 821 O O . ASP A 1 102 ? 8.747 -15.908 8.324 1.00 52.16 102 ASP A O 1
ATOM 825 N N . ILE A 1 103 ? 9.982 -17.555 7.453 1.00 50.91 103 ILE A N 1
ATOM 826 C CA . ILE A 1 103 ? 9.050 -17.937 6.376 1.00 50.91 103 ILE A CA 1
ATOM 827 C C . ILE A 1 103 ? 7.719 -18.506 6.904 1.00 50.91 103 ILE A C 1
ATOM 829 O O . ILE A 1 103 ? 6.838 -18.866 6.130 1.00 50.91 103 ILE A O 1
ATOM 833 N N . HIS A 1 104 ? 7.552 -18.619 8.218 1.00 43.34 104 HIS A N 1
ATOM 834 C CA . HIS A 1 104 ? 6.305 -19.039 8.847 1.00 43.34 104 HIS A CA 1
ATOM 835 C C . HIS A 1 104 ? 5.355 -17.868 9.174 1.00 43.34 104 HIS A C 1
ATOM 837 O O . HIS A 1 104 ? 4.168 -18.116 9.368 1.00 43.34 104 HIS A O 1
ATOM 843 N N . ASP A 1 105 ? 5.819 -16.611 9.090 1.00 54.66 105 ASP A N 1
ATOM 844 C CA . ASP A 1 105 ? 5.039 -15.382 9.348 1.00 54.66 105 ASP A CA 1
ATOM 845 C C . ASP A 1 105 ? 4.672 -14.626 8.049 1.00 54.66 105 ASP A C 1
ATOM 847 O O . ASP A 1 105 ? 4.731 -13.396 7.969 1.00 54.66 105 ASP A O 1
ATOM 851 N N . LEU A 1 106 ? 4.348 -15.365 6.983 1.00 63.56 106 LEU A N 1
ATOM 852 C CA . LEU A 1 106 ? 4.319 -14.849 5.602 1.00 63.56 106 LEU A CA 1
ATOM 853 C C . LEU A 1 106 ? 3.260 -13.780 5.304 1.00 63.56 106 LEU A C 1
ATOM 855 O O . LEU A 1 106 ? 3.415 -13.043 4.330 1.00 63.56 106 LEU A O 1
ATOM 859 N N . ILE A 1 107 ? 2.189 -13.707 6.092 1.00 78.00 107 ILE A N 1
ATOM 860 C CA . ILE A 1 107 ? 1.112 -12.727 5.912 1.00 78.00 107 ILE A CA 1
ATOM 861 C C . ILE A 1 107 ? 0.787 -12.152 7.287 1.00 78.00 107 ILE A C 1
ATOM 863 O O . ILE A 1 107 ? 0.060 -12.781 8.057 1.00 78.00 107 ILE A O 1
ATOM 867 N N . PRO A 1 108 ? 1.353 -10.988 7.634 1.00 87.31 108 PRO A N 1
ATOM 868 C CA . PRO A 1 108 ? 1.021 -10.309 8.873 1.00 87.31 108 PRO A CA 1
ATOM 869 C C . PRO A 1 108 ? -0.463 -9.966 8.914 1.00 87.31 108 PRO A C 1
ATOM 871 O O . PRO A 1 108 ? -1.067 -9.642 7.889 1.00 87.31 108 PRO A O 1
ATOM 874 N N . VAL A 1 109 ? -1.030 -10.028 10.111 1.00 91.12 109 VAL A N 1
ATOM 875 C CA . VAL A 1 109 ? -2.437 -9.733 10.356 1.00 91.12 109 VAL A CA 1
ATOM 876 C C . VAL A 1 109 ? -2.525 -8.572 11.335 1.00 91.12 109 VAL A C 1
ATOM 878 O O . VAL A 1 109 ? -1.774 -8.530 12.311 1.00 91.12 109 VAL A O 1
ATOM 881 N N . ILE A 1 110 ? -3.425 -7.634 11.058 1.00 91.00 110 ILE A N 1
ATOM 882 C CA . ILE A 1 110 ? -3.839 -6.592 11.998 1.00 91.00 110 ILE A CA 1
ATOM 883 C C . ILE A 1 110 ? -5.297 -6.877 12.346 1.00 91.00 110 ILE A C 1
ATOM 885 O O . ILE A 1 110 ? -6.147 -6.937 11.459 1.00 91.00 110 ILE A O 1
ATOM 889 N N . GLU A 1 111 ? -5.576 -7.091 13.627 1.00 90.69 111 GLU A N 1
ATOM 890 C CA . GLU A 1 111 ? -6.923 -7.348 14.139 1.00 90.69 111 GLU A CA 1
ATOM 891 C C . GLU A 1 111 ? -7.425 -6.103 14.871 1.00 90.69 111 GLU A C 1
ATOM 893 O O . GLU A 1 111 ? -6.779 -5.627 15.805 1.00 90.69 111 GLU A O 1
ATOM 898 N N . THR A 1 112 ? -8.573 -5.578 14.445 1.00 84.94 112 THR A N 1
ATOM 899 C CA . THR A 1 112 ? -9.330 -4.552 15.171 1.00 84.94 112 THR A CA 1
ATOM 900 C C . THR A 1 112 ? -10.569 -5.184 15.803 1.00 84.94 112 THR A C 1
ATOM 902 O O . THR A 1 112 ? -10.867 -6.360 15.589 1.00 84.94 112 THR A O 1
ATOM 905 N N . GLU A 1 113 ? -11.318 -4.419 16.602 1.00 81.94 113 GLU A N 1
ATOM 906 C CA . GLU A 1 113 ? -12.595 -4.904 17.146 1.00 81.94 113 GLU A CA 1
ATOM 907 C C . GLU A 1 113 ? -13.635 -5.155 16.038 1.00 81.94 113 GLU A C 1
ATOM 909 O O . GLU A 1 113 ? -14.600 -5.893 16.243 1.00 81.94 113 GLU A O 1
ATOM 914 N N . GLN A 1 114 ? -13.444 -4.527 14.876 1.00 82.56 114 GLN A N 1
ATOM 915 C CA . GLN A 1 114 ? -14.379 -4.501 13.760 1.00 82.56 114 GLN A CA 1
ATOM 916 C C . GLN A 1 114 ? -13.986 -5.472 12.644 1.00 82.56 114 GLN A C 1
ATOM 918 O O . GLN A 1 114 ? -14.874 -6.042 12.012 1.00 82.56 114 GLN A O 1
ATOM 923 N N . GLN A 1 115 ? -12.686 -5.647 12.379 1.00 88.38 115 GLN A N 1
ATOM 924 C CA . GLN A 1 115 ? -12.214 -6.329 11.179 1.00 88.38 115 GLN A CA 1
ATOM 925 C C . GLN A 1 115 ? -10.827 -6.961 11.357 1.00 88.38 115 GLN A C 1
ATOM 927 O O . GLN A 1 115 ? -9.973 -6.496 12.108 1.00 88.38 115 GLN A O 1
ATOM 932 N N . THR A 1 116 ? -10.580 -8.009 10.575 1.00 91.81 116 THR A N 1
ATOM 933 C CA . THR A 1 116 ? -9.246 -8.573 10.362 1.00 91.81 116 THR A CA 1
ATOM 934 C C . THR A 1 116 ? -8.690 -8.116 9.015 1.00 91.81 116 THR A C 1
ATOM 936 O O . THR A 1 116 ? -9.343 -8.293 7.978 1.00 91.81 116 THR A O 1
ATOM 939 N N . TYR A 1 117 ? -7.480 -7.554 9.033 1.00 93.75 117 TYR A N 1
ATOM 940 C CA . TYR A 1 117 ? -6.735 -7.123 7.853 1.00 93.75 117 TYR A CA 1
ATOM 941 C C . TYR A 1 117 ? -5.534 -8.036 7.614 1.00 93.75 117 TYR A C 1
ATOM 943 O O . TYR A 1 117 ? -4.742 -8.292 8.520 1.00 93.75 117 TYR A O 1
ATOM 951 N N . TYR A 1 118 ? -5.368 -8.485 6.375 1.00 93.69 118 TYR A N 1
ATOM 952 C CA . TYR A 1 118 ? -4.262 -9.320 5.918 1.00 93.69 118 TYR A CA 1
ATOM 953 C C . TYR A 1 118 ? -3.310 -8.490 5.072 1.00 93.69 118 TYR A C 1
ATOM 955 O O . TYR A 1 118 ? -3.721 -7.842 4.106 1.00 93.69 118 TYR A O 1
ATOM 963 N N . LEU A 1 119 ? -2.033 -8.510 5.433 1.00 93.00 119 LEU A N 1
ATOM 964 C CA . LEU A 1 119 ? -1.033 -7.643 4.838 1.00 93.00 119 LEU A CA 1
ATOM 965 C C . LEU A 1 119 ? -0.060 -8.468 4.009 1.00 93.00 119 LEU A C 1
ATOM 967 O O . LEU A 1 119 ? 0.517 -9.448 4.475 1.00 93.00 119 LEU A O 1
ATOM 971 N N . ARG A 1 120 ? 0.198 -8.015 2.787 1.00 91.56 120 ARG A N 1
ATOM 972 C CA . ARG A 1 120 ? 1.364 -8.449 2.021 1.00 91.56 120 ARG A CA 1
ATOM 973 C C . ARG A 1 120 ? 2.372 -7.313 1.989 1.00 91.56 120 ARG A C 1
ATOM 975 O O . ARG A 1 120 ? 2.121 -6.285 1.367 1.00 91.56 120 ARG A O 1
ATOM 982 N N . LEU A 1 121 ? 3.503 -7.523 2.654 1.00 91.50 121 LEU A N 1
ATOM 983 C CA . LEU A 1 121 ? 4.589 -6.550 2.722 1.00 91.50 121 LEU A CA 1
ATOM 984 C C . LEU A 1 121 ? 5.476 -6.667 1.476 1.00 91.50 121 LEU A C 1
ATOM 986 O O . LEU A 1 121 ? 5.880 -7.764 1.085 1.00 91.50 121 LEU A O 1
ATOM 990 N N . LEU A 1 122 ? 5.770 -5.529 0.859 1.00 90.94 122 LEU A N 1
ATOM 991 C CA . LEU A 1 122 ? 6.610 -5.366 -0.323 1.00 90.94 122 LEU A CA 1
ATOM 992 C C . LEU A 1 122 ? 7.698 -4.335 0.028 1.00 90.94 122 LEU A C 1
ATOM 994 O O . LEU A 1 122 ? 7.487 -3.133 -0.154 1.00 90.94 122 LEU A O 1
ATOM 998 N N . PRO A 1 123 ? 8.833 -4.774 0.607 1.00 90.50 123 PRO A N 1
ATOM 999 C CA . PRO A 1 123 ? 9.907 -3.873 1.009 1.00 90.50 123 PRO A CA 1
ATOM 1000 C C . PRO A 1 123 ? 10.493 -3.114 -0.179 1.00 90.50 123 PRO A C 1
ATOM 1002 O O . PRO A 1 123 ? 10.648 -3.671 -1.270 1.00 90.50 123 PRO A O 1
ATOM 1005 N N . TYR A 1 124 ? 10.875 -1.858 0.053 1.00 90.56 124 TYR A N 1
ATOM 1006 C CA . TYR A 1 124 ? 11.661 -1.115 -0.925 1.00 90.56 124 TYR A CA 1
ATOM 1007 C C . TYR A 1 124 ? 12.998 -1.792 -1.165 1.00 90.56 124 TYR A C 1
ATOM 1009 O O . TYR A 1 124 ? 13.566 -2.434 -0.282 1.00 90.56 124 TYR A O 1
ATOM 1017 N N . PHE A 1 125 ? 13.505 -1.605 -2.374 1.00 87.44 125 PHE A N 1
ATOM 1018 C CA . PHE A 1 125 ? 14.805 -2.102 -2.790 1.00 87.44 125 PHE A CA 1
ATOM 1019 C C . PHE A 1 125 ? 14.998 -3.635 -2.691 1.00 87.44 125 PHE A C 1
ATOM 1021 O O . PHE A 1 125 ? 16.113 -4.129 -2.872 1.00 87.44 125 PHE A O 1
ATOM 1028 N N . ASP A 1 126 ? 13.929 -4.412 -2.481 1.00 87.38 126 ASP A N 1
ATOM 1029 C CA . ASP A 1 126 ? 13.952 -5.868 -2.624 1.00 87.38 126 ASP A CA 1
ATOM 1030 C C . ASP A 1 126 ? 13.598 -6.259 -4.063 1.00 87.38 126 ASP A C 1
ATOM 1032 O O . ASP A 1 126 ? 12.581 -5.833 -4.616 1.00 87.38 126 ASP A O 1
ATOM 1036 N N . GLN A 1 127 ? 14.435 -7.090 -4.687 1.00 84.69 127 GLN A N 1
ATOM 1037 C CA . GLN A 1 127 ? 14.291 -7.456 -6.097 1.00 84.69 127 GLN A CA 1
ATOM 1038 C C . GLN A 1 127 ? 12.986 -8.213 -6.388 1.00 84.69 127 GLN A C 1
ATOM 1040 O O . GLN A 1 127 ? 12.363 -7.996 -7.428 1.00 84.69 127 GLN A O 1
ATOM 1045 N N . ARG A 1 128 ? 12.570 -9.125 -5.500 1.00 83.94 128 ARG A N 1
ATOM 1046 C CA . ARG A 1 128 ? 11.356 -9.930 -5.710 1.00 83.94 128 ARG A CA 1
ATOM 1047 C C . ARG A 1 128 ? 10.112 -9.093 -5.462 1.00 83.94 128 ARG A C 1
ATOM 1049 O O . ARG A 1 128 ? 9.171 -9.176 -6.247 1.00 83.94 128 ARG A O 1
ATOM 1056 N N . ALA A 1 129 ? 10.120 -8.293 -4.400 1.00 87.44 129 ALA A N 1
ATOM 1057 C CA . ALA A 1 129 ? 9.043 -7.366 -4.092 1.00 87.44 129 ALA A CA 1
ATOM 1058 C C . ALA A 1 129 ? 8.858 -6.353 -5.224 1.00 87.44 129 ALA A C 1
ATOM 1060 O O . ALA A 1 129 ?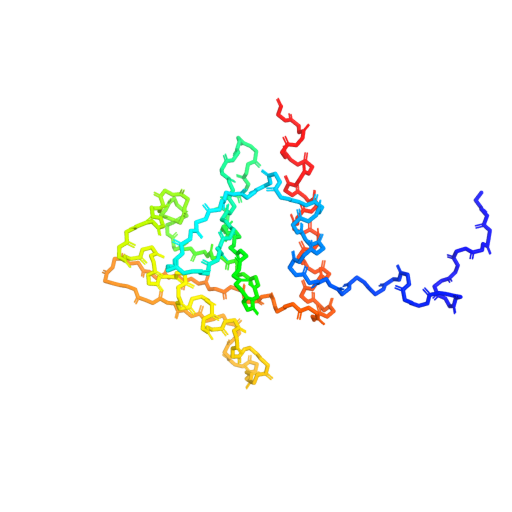 7.737 -6.173 -5.686 1.00 87.44 129 ALA A O 1
ATOM 1061 N N . SER A 1 130 ? 9.953 -5.784 -5.733 1.00 88.31 130 SER A N 1
ATOM 1062 C CA . SER A 1 130 ? 9.935 -4.826 -6.842 1.00 88.31 1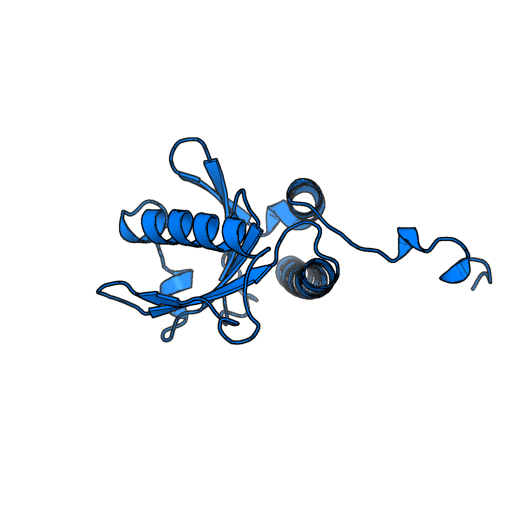30 SER A CA 1
ATOM 1063 C C . SER A 1 130 ? 9.342 -5.430 -8.116 1.00 88.31 130 SER A C 1
ATOM 1065 O O . SER A 1 130 ? 8.471 -4.822 -8.730 1.00 88.31 130 SER A O 1
ATOM 1067 N N . ALA A 1 131 ? 9.743 -6.651 -8.491 1.00 86.06 131 ALA A N 1
ATOM 1068 C CA . ALA A 1 131 ? 9.204 -7.319 -9.677 1.00 86.06 131 ALA A CA 1
ATOM 1069 C C . ALA A 1 131 ? 7.690 -7.576 -9.573 1.00 86.06 131 ALA A C 1
ATOM 1071 O O . ALA A 1 131 ? 6.957 -7.349 -10.531 1.00 86.06 131 ALA A O 1
ATOM 1072 N N . VAL A 1 132 ? 7.222 -8.032 -8.405 1.00 88.25 132 VAL A N 1
ATOM 1073 C CA . VAL A 1 132 ? 5.788 -8.246 -8.150 1.00 88.25 132 VAL A CA 1
ATOM 1074 C C . VAL A 1 132 ? 5.028 -6.924 -8.154 1.00 88.25 132 VAL A C 1
ATOM 1076 O O . VAL A 1 132 ? 3.945 -6.839 -8.722 1.00 88.25 132 VAL A O 1
ATOM 1079 N N . LEU A 1 133 ? 5.578 -5.903 -7.503 1.00 91.12 133 LEU A N 1
ATOM 1080 C CA . LEU A 1 133 ? 4.941 -4.604 -7.383 1.00 91.12 133 LEU A CA 1
ATOM 1081 C C . LEU A 1 133 ? 4.758 -3.936 -8.747 1.00 91.12 133 LEU A C 1
ATOM 1083 O O . LEU A 1 133 ? 3.670 -3.449 -9.026 1.00 91.12 133 LEU A O 1
ATOM 1087 N N . ILE A 1 134 ? 5.796 -3.931 -9.585 1.00 91.62 134 ILE A N 1
ATOM 1088 C CA . ILE A 1 134 ? 5.752 -3.318 -10.918 1.00 91.62 134 ILE A CA 1
ATOM 1089 C C . ILE A 1 134 ? 4.676 -3.980 -11.778 1.00 91.62 134 ILE A C 1
ATOM 1091 O O . ILE A 1 134 ? 3.873 -3.276 -12.373 1.00 91.62 134 ILE A O 1
ATOM 1095 N N . ASP A 1 135 ? 4.587 -5.314 -11.771 1.00 90.69 135 ASP A N 1
ATOM 1096 C CA . ASP A 1 135 ? 3.530 -6.030 -12.498 1.00 90.69 135 ASP A CA 1
ATOM 1097 C C . ASP A 1 135 ? 2.122 -5.617 -12.026 1.00 90.69 135 ASP A C 1
ATOM 1099 O O . ASP A 1 135 ? 1.236 -5.362 -12.841 1.00 90.69 135 ASP A O 1
ATOM 1103 N N . ILE A 1 136 ? 1.920 -5.478 -10.710 1.00 92.00 136 ILE A N 1
ATOM 1104 C CA . ILE A 1 136 ? 0.643 -5.014 -10.146 1.00 92.00 136 ILE A CA 1
ATOM 1105 C C . ILE A 1 136 ? 0.348 -3.565 -10.564 1.00 92.00 136 ILE A C 1
ATOM 1107 O O . ILE A 1 136 ? -0.782 -3.258 -10.950 1.00 92.00 136 ILE A O 1
ATOM 1111 N N . LEU A 1 137 ? 1.335 -2.670 -10.470 1.00 93.00 137 LEU A N 1
ATOM 1112 C CA . LEU A 1 137 ? 1.174 -1.252 -10.791 1.00 93.00 137 LEU A CA 1
ATOM 1113 C C . LEU A 1 137 ? 0.942 -1.030 -12.285 1.00 93.00 137 LEU A C 1
ATOM 1115 O O . LEU A 1 137 ? 0.048 -0.267 -12.629 1.00 93.00 137 LEU A O 1
ATOM 1119 N N . ASP A 1 138 ? 1.654 -1.734 -13.164 1.00 92.44 138 ASP A N 1
ATOM 1120 C CA . ASP A 1 138 ? 1.458 -1.659 -14.615 1.00 92.44 138 ASP A CA 1
ATOM 1121 C C . ASP A 1 138 ? 0.044 -2.093 -15.008 1.00 92.44 138 ASP A C 1
ATOM 1123 O O . ASP A 1 138 ? -0.616 -1.424 -15.805 1.00 92.44 138 ASP A O 1
ATOM 1127 N N . GLN A 1 139 ? -0.461 -3.178 -14.412 1.00 90.75 139 GLN A N 1
ATOM 1128 C CA . GLN A 1 139 ? -1.834 -3.633 -14.642 1.00 90.75 139 GLN A CA 1
ATOM 1129 C C . GLN A 1 139 ? -2.861 -2.598 -14.166 1.00 90.75 139 GLN A C 1
ATOM 1131 O O . GLN A 1 139 ? -3.810 -2.296 -14.893 1.00 90.75 139 GLN A O 1
ATOM 1136 N N . LYS A 1 140 ? -2.670 -2.029 -12.967 1.00 91.56 140 LYS A N 1
ATOM 1137 C CA . LYS A 1 140 ? -3.556 -0.991 -12.415 1.00 91.56 140 LYS A CA 1
ATOM 1138 C C . LYS A 1 140 ? -3.500 0.303 -13.234 1.00 91.56 140 LYS A C 1
ATOM 1140 O O . LYS A 1 140 ? -4.544 0.868 -13.537 1.00 91.56 140 LYS A O 1
ATOM 1145 N N . TYR A 1 141 ? -2.314 0.736 -13.656 1.00 91.31 141 TYR A N 1
ATOM 1146 C CA . TYR A 1 141 ? -2.120 1.943 -14.459 1.00 91.31 141 TYR A CA 1
ATOM 1147 C C . TYR A 1 141 ? -2.689 1.798 -15.872 1.00 91.31 141 TYR A C 1
ATOM 1149 O O . TYR A 1 141 ? -3.310 2.720 -16.399 1.00 91.31 141 TYR A O 1
ATOM 1157 N N . ALA A 1 142 ? -2.541 0.622 -16.486 1.00 90.44 142 ALA A N 1
ATOM 1158 C CA . ALA A 1 142 ? -3.195 0.325 -17.754 1.00 90.44 142 ALA A CA 1
ATOM 1159 C C . ALA A 1 142 ? -4.725 0.364 -17.619 1.00 90.44 142 ALA A C 1
ATOM 1161 O O . ALA A 1 142 ? -5.386 0.933 -18.480 1.00 90.44 142 ALA A O 1
ATOM 1162 N N . ALA A 1 143 ? -5.284 -0.196 -16.540 1.00 88.25 143 ALA A N 1
ATOM 1163 C CA . ALA A 1 143 ? -6.724 -0.164 -16.278 1.00 88.25 143 ALA A CA 1
ATOM 1164 C C . ALA A 1 143 ? -7.256 1.259 -16.027 1.00 88.25 143 ALA A C 1
ATOM 1166 O O . ALA A 1 143 ? -8.331 1.591 -16.523 1.00 88.25 143 ALA A O 1
ATOM 1167 N N . TYR A 1 144 ? -6.491 2.090 -15.312 1.00 87.12 144 TYR A N 1
ATOM 1168 C CA . TYR A 1 144 ? -6.791 3.506 -15.076 1.00 87.12 144 TYR A CA 1
ATOM 1169 C C . TYR A 1 144 ? -6.855 4.316 -16.381 1.00 87.12 144 TYR A C 1
ATOM 1171 O O . TYR A 1 144 ? -7.784 5.081 -16.596 1.00 87.12 144 TYR A O 1
ATOM 1179 N N . ASN A 1 145 ? -5.917 4.095 -17.305 1.00 86.75 145 ASN A N 1
ATOM 1180 C CA . ASN A 1 145 ? -5.866 4.819 -18.583 1.00 86.75 145 ASN A CA 1
ATOM 1181 C C . ASN A 1 145 ? -6.916 4.374 -19.623 1.00 86.75 145 ASN A C 1
ATOM 1183 O O . ASN A 1 145 ? -6.935 4.899 -20.737 1.00 86.75 145 ASN A O 1
ATOM 1187 N N . LEU A 1 146 ? -7.738 3.370 -19.308 1.00 84.44 146 LEU A N 1
ATOM 1188 C CA . LEU A 1 146 ? -8.842 2.916 -20.162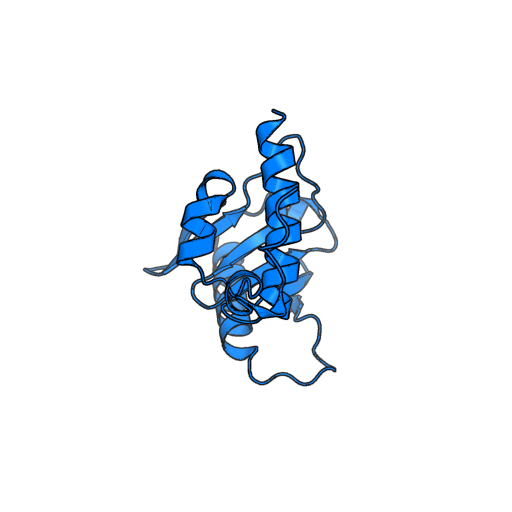 1.00 84.44 146 LEU A CA 1
ATOM 1189 C C . LEU A 1 146 ? -10.188 3.570 -19.802 1.00 84.44 146 LEU A C 1
ATOM 1191 O O . LEU A 1 146 ? -11.192 3.244 -20.439 1.00 84.44 146 LEU A O 1
ATOM 1195 N N . GLU A 1 147 ? -10.203 4.449 -18.798 1.00 63.56 147 GLU A N 1
ATOM 1196 C CA . GLU A 1 147 ? -11.345 5.288 -18.394 1.00 63.56 147 GLU A CA 1
ATOM 1197 C C . GLU A 1 147 ? -11.505 6.521 -19.297 1.00 63.56 147 GLU A C 1
ATOM 1199 O O . GLU A 1 147 ? -12.670 6.850 -19.628 1.00 63.56 147 GLU A O 1
#